Protein AF-A0A4Y2ATN3-F1 (afdb_monomer_lite)

Sequence (107 aa):
MNDKTNAKPDESGIVMQATNSVIIIPFDPNNSMNVNSWLKYFNDKCQEHNLDDTWKLNNITAYLKNNALTEYVNSYDTIKTWEEFISFLTERYISPNLVNLSDFTSK

Foldseek 3Di:
DDDDDDDDPDPPDPDPPPPPDQPQAADDVVVVDDLVVSVVRVVVSCVVVVHDFVNCLSCNLVRYDDPLNVVCVVCVVPDDTPVSNSVVCCCVRVCVDPPPCVVVPDD

Radius of gyration: 18.77 Å; chains: 1; bounding box: 50×39×58 Å

Organism: Araneus ventricosus (NCBI:txid182803)

Structure (mmCIF, N/CA/C/O backbone):
data_AF-A0A4Y2ATN3-F1
#
_entry.id   AF-A0A4Y2ATN3-F1
#
loop_
_atom_site.group_PDB
_atom_site.id
_atom_site.type_symbol
_atom_site.label_atom_id
_atom_site.label_alt_id
_atom_site.label_comp_id
_atom_site.label_asym_id
_atom_site.label_entity_id
_atom_site.label_seq_id
_atom_site.pdbx_PDB_ins_code
_atom_site.Cartn_x
_atom_site.Cartn_y
_atom_site.Cartn_z
_atom_site.occupancy
_atom_site.B_iso_or_equiv
_atom_site.auth_seq_id
_atom_site.auth_comp_id
_atom_site.auth_asym_id
_atom_site.auth_atom_id
_atom_site.pdbx_PDB_model_num
ATOM 1 N N . MET A 1 1 ? -39.100 -30.744 -21.481 1.00 45.44 1 MET A N 1
ATOM 2 C CA . MET A 1 1 ? -38.169 -31.113 -20.395 1.00 45.44 1 MET A CA 1
ATOM 3 C C . MET A 1 1 ? -36.838 -30.519 -20.800 1.00 45.44 1 MET A C 1
ATOM 5 O O . MET A 1 1 ? -36.197 -31.034 -21.706 1.00 45.44 1 MET A O 1
ATOM 9 N N . ASN A 1 2 ? -36.535 -29.338 -20.267 1.00 46.72 2 ASN A N 1
ATOM 10 C CA . ASN A 1 2 ? -35.430 -28.501 -20.723 1.00 46.72 2 ASN A CA 1
ATOM 11 C C . ASN A 1 2 ? -34.643 -28.121 -19.472 1.00 46.72 2 ASN A C 1
ATOM 13 O O . ASN A 1 2 ? -34.657 -26.978 -19.029 1.00 46.72 2 ASN A O 1
ATOM 17 N N . ASP A 1 3 ? -34.050 -29.138 -18.860 1.00 50.38 3 ASP A N 1
ATOM 18 C CA . ASP A 1 3 ? -33.052 -28.963 -17.819 1.00 50.38 3 ASP A CA 1
ATOM 19 C C . ASP A 1 3 ? -31.768 -28.499 -18.507 1.00 50.38 3 ASP A C 1
ATOM 21 O O . ASP A 1 3 ? -31.241 -29.214 -19.364 1.00 50.38 3 ASP A O 1
ATOM 25 N N . LYS A 1 4 ? -31.303 -27.287 -18.198 1.00 52.25 4 LYS A N 1
ATOM 26 C CA . LYS A 1 4 ? -29.929 -26.854 -18.479 1.00 52.25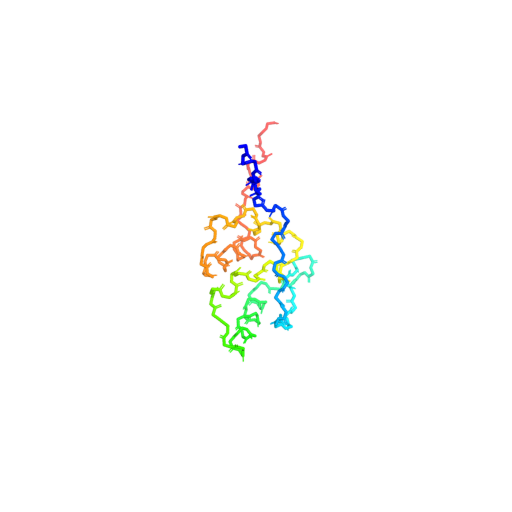 4 LYS A CA 1
ATOM 27 C C . LYS A 1 4 ? -29.535 -25.695 -17.564 1.00 52.25 4 LYS A C 1
ATOM 29 O O . LYS A 1 4 ? -29.595 -24.525 -17.916 1.00 52.25 4 LYS A O 1
ATOM 34 N N . THR A 1 5 ? -29.141 -26.122 -16.368 1.00 51.34 5 THR A N 1
ATOM 35 C CA . THR A 1 5 ? -27.902 -25.735 -15.686 1.00 51.34 5 THR A CA 1
ATOM 36 C C . THR A 1 5 ? -27.749 -24.264 -15.297 1.00 51.34 5 THR A C 1
ATOM 38 O O . THR A 1 5 ? -27.092 -23.478 -15.974 1.00 51.34 5 THR A O 1
ATOM 41 N N . ASN A 1 6 ? -28.238 -23.951 -14.095 1.00 52.56 6 ASN A N 1
ATOM 42 C CA . ASN A 1 6 ? -27.694 -22.885 -13.257 1.00 52.56 6 ASN A CA 1
ATOM 43 C C . ASN A 1 6 ? -26.238 -23.230 -12.905 1.00 52.56 6 ASN A C 1
ATOM 45 O O . ASN A 1 6 ? -25.979 -23.925 -11.921 1.00 52.56 6 ASN A O 1
ATOM 49 N N . ALA A 1 7 ? -25.282 -22.776 -13.711 1.00 56.81 7 ALA A N 1
ATOM 50 C CA . ALA A 1 7 ? -23.899 -22.725 -13.267 1.00 56.81 7 ALA A CA 1
ATOM 51 C C . ALA A 1 7 ? -23.791 -21.607 -12.217 1.00 56.81 7 ALA A C 1
ATOM 53 O O . ALA A 1 7 ? -24.021 -20.437 -12.524 1.00 56.81 7 ALA A O 1
ATOM 54 N N . LYS A 1 8 ? -23.498 -21.976 -10.964 1.00 57.41 8 LYS A N 1
ATOM 55 C CA . LYS A 1 8 ? -23.058 -21.018 -9.941 1.00 57.41 8 LYS A CA 1
ATOM 56 C C . LYS A 1 8 ? -21.777 -20.326 -10.435 1.00 57.41 8 LYS A C 1
ATOM 58 O O . LYS A 1 8 ? -20.987 -20.988 -11.111 1.00 57.41 8 LYS A O 1
ATOM 63 N N . PRO A 1 9 ? -21.544 -19.046 -10.098 1.00 52.47 9 PRO A N 1
ATOM 64 C CA . PRO A 1 9 ? -20.235 -18.445 -10.304 1.00 52.47 9 PRO A CA 1
ATOM 65 C C . PRO A 1 9 ? -19.215 -19.264 -9.514 1.00 52.47 9 PRO A C 1
ATOM 67 O O . PRO A 1 9 ? -19.454 -19.598 -8.354 1.00 52.47 9 PRO A O 1
ATOM 70 N N . ASP A 1 10 ? -18.130 -19.636 -10.175 1.00 49.19 10 ASP A N 1
ATOM 71 C CA . ASP A 1 10 ? -17.029 -20.368 -9.570 1.00 49.19 10 ASP A CA 1
ATOM 72 C C . ASP A 1 10 ? -16.384 -19.486 -8.486 1.00 49.19 10 ASP A C 1
ATOM 74 O O . ASP A 1 10 ? -15.822 -18.435 -8.791 1.00 49.19 10 ASP A O 1
ATOM 78 N N . GLU A 1 11 ? -16.476 -19.901 -7.219 1.00 49.94 11 GLU A N 1
ATOM 79 C CA . GLU A 1 11 ? -15.735 -19.344 -6.070 1.00 49.94 11 GLU A CA 1
ATOM 80 C C . GLU A 1 11 ? -14.254 -19.786 -6.107 1.00 49.94 11 GLU A C 1
ATOM 82 O O . GLU A 1 11 ? -13.621 -20.062 -5.087 1.00 49.94 11 GLU A O 1
ATOM 87 N N . SER A 1 12 ? -13.678 -19.862 -7.306 1.00 45.47 12 SER A N 1
ATOM 88 C CA . SER A 1 12 ? -12.255 -20.077 -7.522 1.00 45.47 12 SER A CA 1
ATOM 89 C C . SER A 1 12 ? -11.538 -18.745 -7.332 1.00 45.47 12 SER A C 1
ATOM 91 O O . SER A 1 12 ? -11.462 -17.914 -8.235 1.00 45.47 12 SER A O 1
ATOM 93 N N . GLY A 1 13 ? -11.111 -18.552 -6.081 1.00 41.31 13 GLY A N 1
ATOM 94 C CA . GLY A 1 13 ? -10.181 -17.562 -5.547 1.00 41.31 13 GLY A CA 1
ATOM 95 C C . GLY A 1 13 ? -9.696 -16.477 -6.500 1.00 41.31 13 GLY A C 1
ATOM 96 O O . GLY A 1 13 ? -8.974 -16.740 -7.458 1.00 41.31 13 GLY A O 1
ATOM 97 N N . ILE A 1 14 ? -10.016 -15.239 -6.128 1.00 48.50 14 ILE A N 1
ATOM 98 C CA . ILE A 1 14 ? -9.413 -13.993 -6.599 1.00 48.50 14 ILE A CA 1
ATOM 99 C C . ILE A 1 14 ? -7.884 -14.128 -6.559 1.00 48.50 14 ILE A C 1
ATOM 101 O O . ILE A 1 14 ? -7.226 -13.783 -5.584 1.00 48.50 14 ILE A O 1
ATOM 105 N N . VAL A 1 15 ? -7.301 -14.654 -7.625 1.00 46.12 15 VAL A N 1
ATOM 106 C CA . VAL A 1 15 ? -5.884 -14.532 -7.925 1.00 46.12 15 VAL A CA 1
ATOM 107 C C . VAL A 1 15 ? -5.820 -14.223 -9.407 1.00 46.12 15 VAL A C 1
ATOM 109 O O . VAL A 1 15 ? -5.473 -15.058 -10.241 1.00 46.12 15 VAL A O 1
ATOM 112 N N . MET A 1 16 ? -6.180 -12.986 -9.750 1.00 50.41 16 MET A N 1
ATOM 113 C CA . MET A 1 16 ? -5.654 -12.390 -10.969 1.00 50.41 16 MET A CA 1
ATOM 114 C C . MET A 1 16 ? -4.134 -12.325 -10.795 1.00 50.41 16 MET A C 1
ATOM 116 O O . MET A 1 16 ? -3.597 -11.387 -10.215 1.00 50.41 16 MET A O 1
ATOM 120 N N . GLN A 1 17 ? -3.426 -13.357 -11.260 1.00 47.12 17 GLN A N 1
ATOM 121 C CA . GLN A 1 17 ? -1.999 -13.244 -11.518 1.00 47.12 17 GLN A CA 1
ATOM 122 C C . GLN A 1 17 ? -1.856 -12.255 -12.671 1.00 47.12 17 GLN A C 1
ATOM 124 O O . GLN A 1 17 ? -2.086 -12.602 -13.829 1.00 47.12 17 GLN A O 1
ATOM 129 N N . ALA A 1 18 ? -1.532 -11.002 -12.357 1.00 49.75 18 ALA A N 1
ATOM 130 C CA . ALA A 1 18 ? -1.191 -10.023 -13.369 1.00 49.75 18 ALA A CA 1
ATOM 131 C C . ALA A 1 18 ? 0.066 -10.514 -14.100 1.00 49.75 18 ALA A C 1
ATOM 133 O O . ALA A 1 18 ? 1.190 -10.418 -13.605 1.00 49.75 18 ALA A O 1
ATOM 134 N N . THR A 1 19 ? -0.118 -11.029 -15.312 1.00 46.31 19 THR A N 1
ATOM 135 C CA . THR A 1 19 ? 0.950 -11.485 -16.212 1.00 46.31 19 THR A CA 1
ATOM 136 C C . THR A 1 19 ? 1.880 -10.355 -16.688 1.00 46.31 19 THR A C 1
ATOM 138 O O . THR A 1 19 ? 2.804 -10.618 -17.447 1.00 46.31 19 THR A O 1
ATOM 141 N N . ASN A 1 20 ? 1.697 -9.124 -16.185 1.00 52.84 20 ASN A N 1
ATOM 142 C CA . ASN A 1 20 ? 2.549 -7.948 -16.400 1.00 52.84 20 ASN A CA 1
ATOM 143 C C . ASN A 1 20 ? 3.022 -7.335 -15.063 1.00 52.84 20 ASN A C 1
ATOM 145 O O . ASN A 1 20 ? 3.041 -6.114 -14.912 1.00 52.84 20 ASN A O 1
ATOM 149 N N . SER A 1 21 ? 3.325 -8.159 -14.056 1.00 64.56 21 SER A N 1
ATOM 150 C CA . SER A 1 21 ? 3.704 -7.658 -12.730 1.00 64.56 21 SER A CA 1
ATOM 151 C C . SER A 1 21 ? 5.001 -6.852 -12.826 1.00 64.56 21 SER A C 1
ATOM 153 O O . SER A 1 21 ? 6.069 -7.414 -13.077 1.00 64.56 21 SER A O 1
ATOM 155 N N . VAL A 1 22 ? 4.925 -5.535 -12.612 1.00 81.31 22 VAL A N 1
ATOM 156 C CA . VAL A 1 22 ? 6.118 -4.716 -12.377 1.00 81.31 22 VAL A CA 1
ATOM 157 C C . VAL A 1 22 ? 6.888 -5.365 -11.232 1.00 81.31 22 VAL A C 1
ATOM 159 O O . VAL A 1 22 ? 6.301 -5.719 -10.203 1.00 81.31 22 VAL A O 1
ATOM 162 N N . ILE A 1 23 ? 8.189 -5.578 -11.430 1.00 88.75 23 ILE A N 1
ATOM 163 C CA . ILE A 1 23 ? 9.041 -6.214 -10.427 1.00 88.75 23 ILE A CA 1
ATOM 164 C C . ILE A 1 23 ? 9.283 -5.189 -9.321 1.00 88.75 23 ILE A C 1
ATOM 166 O O . ILE A 1 23 ? 10.180 -4.351 -9.405 1.00 88.75 23 ILE A O 1
ATOM 170 N N . ILE A 1 24 ? 8.445 -5.254 -8.291 1.00 92.38 24 ILE A N 1
ATOM 171 C CA . ILE A 1 24 ? 8.521 -4.416 -7.099 1.00 92.38 24 ILE A CA 1
ATOM 172 C C . ILE A 1 24 ? 8.770 -5.334 -5.909 1.00 92.38 24 ILE A C 1
ATOM 174 O O . ILE A 1 24 ? 8.095 -6.351 -5.742 1.00 92.38 24 ILE A O 1
ATOM 178 N N . ILE A 1 25 ? 9.748 -4.978 -5.077 1.00 94.50 25 ILE A N 1
ATOM 179 C CA . ILE A 1 25 ? 9.999 -5.676 -3.814 1.00 94.50 25 ILE A CA 1
ATOM 180 C C . ILE A 1 25 ? 8.767 -5.491 -2.907 1.00 94.50 25 ILE A C 1
ATOM 182 O O . ILE A 1 25 ? 8.426 -4.344 -2.605 1.00 94.50 25 ILE A O 1
ATOM 186 N N . PRO A 1 26 ? 8.103 -6.573 -2.456 1.00 95.81 26 PRO A N 1
ATOM 187 C CA . PRO A 1 26 ? 6.936 -6.462 -1.585 1.00 95.81 26 PRO A CA 1
ATOM 188 C C . PRO A 1 26 ? 7.270 -5.821 -0.237 1.00 95.81 26 PRO A C 1
ATOM 190 O O . PRO A 1 26 ? 8.352 -6.056 0.310 1.00 95.81 26 PRO A O 1
ATOM 193 N N . PHE A 1 27 ? 6.317 -5.077 0.323 1.00 96.75 27 PHE A N 1
ATOM 194 C CA . PHE A 1 27 ? 6.402 -4.570 1.684 1.00 96.75 27 PHE A CA 1
ATOM 195 C C . PHE A 1 27 ? 6.369 -5.729 2.672 1.00 96.75 27 PHE A C 1
ATOM 197 O O . PHE A 1 27 ? 5.427 -6.526 2.677 1.00 96.75 27 PHE A O 1
ATOM 204 N N . ASP A 1 28 ? 7.385 -5.801 3.526 1.00 94.25 28 ASP A N 1
ATOM 205 C CA . ASP A 1 28 ? 7.449 -6.782 4.598 1.00 94.25 28 ASP A CA 1
ATOM 206 C C . ASP A 1 28 ? 7.777 -6.095 5.929 1.00 94.25 28 ASP A C 1
ATOM 208 O O . ASP A 1 28 ? 8.940 -5.730 6.157 1.00 94.25 28 ASP A O 1
ATOM 212 N N . PRO A 1 29 ? 6.786 -5.925 6.823 1.00 90.31 29 PRO A N 1
ATOM 213 C CA . PRO A 1 29 ? 7.020 -5.282 8.110 1.00 90.31 29 PRO A CA 1
ATOM 214 C C . PRO A 1 29 ? 7.959 -6.098 9.013 1.00 90.31 29 PRO A C 1
ATOM 216 O O . PRO A 1 29 ? 8.633 -5.520 9.862 1.00 90.31 29 PRO A O 1
ATOM 219 N N . ASN A 1 30 ? 8.084 -7.415 8.801 1.00 90.31 30 ASN A N 1
ATOM 220 C CA . ASN A 1 30 ? 8.955 -8.270 9.613 1.00 90.31 30 ASN A CA 1
ATOM 221 C C . ASN A 1 30 ? 10.448 -8.061 9.311 1.00 90.31 30 ASN A C 1
ATOM 223 O O . ASN A 1 30 ? 11.293 -8.444 10.116 1.00 90.31 30 ASN A O 1
ATOM 227 N N . ASN A 1 31 ? 10.782 -7.434 8.178 1.00 89.75 31 ASN A N 1
ATOM 228 C CA . ASN A 1 31 ? 12.163 -7.143 7.777 1.00 89.75 31 ASN A CA 1
ATOM 229 C C . ASN A 1 31 ? 12.585 -5.699 8.100 1.00 89.75 31 ASN A C 1
ATOM 231 O O . ASN A 1 31 ? 13.522 -5.185 7.489 1.00 89.75 31 ASN A O 1
ATOM 235 N N . SER A 1 32 ? 11.884 -5.020 9.017 1.00 84.31 32 SER A N 1
ATOM 236 C CA . SER A 1 32 ? 12.148 -3.620 9.394 1.00 84.31 32 SER A CA 1
ATOM 237 C C . SER A 1 32 ? 12.142 -2.653 8.202 1.00 84.31 32 SER A C 1
ATOM 239 O O . SER A 1 32 ? 12.843 -1.637 8.197 1.00 84.31 32 SER A O 1
ATOM 241 N N . MET A 1 33 ? 11.371 -2.972 7.160 1.00 92.62 33 MET A N 1
ATOM 242 C CA . MET A 1 33 ? 11.264 -2.134 5.975 1.00 92.62 33 MET A CA 1
ATOM 243 C C . MET A 1 33 ? 10.574 -0.814 6.335 1.00 92.62 33 MET A C 1
ATOM 245 O O . MET A 1 33 ? 9.489 -0.803 6.912 1.00 92.62 33 MET A O 1
ATOM 249 N N . ASN A 1 34 ? 11.193 0.317 5.989 1.00 94.06 34 ASN A N 1
ATOM 250 C CA . ASN A 1 34 ? 10.601 1.623 6.259 1.00 94.06 34 ASN A CA 1
ATOM 251 C C . ASN A 1 34 ? 9.416 1.885 5.316 1.00 94.06 34 ASN A C 1
ATOM 253 O O . ASN A 1 34 ? 9.579 1.890 4.096 1.00 94.06 34 ASN A O 1
ATOM 257 N N . VAL A 1 35 ? 8.245 2.147 5.897 1.00 95.00 35 VAL A N 1
ATOM 258 C CA . VAL A 1 35 ? 6.977 2.362 5.181 1.00 95.00 35 VAL A CA 1
ATOM 259 C C . VAL A 1 35 ? 7.065 3.520 4.188 1.00 95.00 35 VAL A C 1
ATOM 261 O O . VAL A 1 35 ? 6.706 3.349 3.028 1.00 95.00 35 VAL A O 1
ATOM 264 N N . ASN A 1 36 ? 7.591 4.676 4.604 1.00 95.62 36 ASN A N 1
ATOM 265 C CA . ASN A 1 36 ? 7.685 5.855 3.737 1.00 95.62 36 ASN A CA 1
ATOM 266 C C . ASN A 1 36 ? 8.627 5.608 2.556 1.00 95.62 36 ASN A C 1
ATOM 268 O O . ASN A 1 36 ? 8.299 5.941 1.417 1.00 95.62 36 ASN A O 1
ATOM 272 N N . SER A 1 37 ? 9.781 4.986 2.813 1.00 96.44 37 SER A N 1
ATOM 273 C CA . SER A 1 37 ? 10.724 4.618 1.755 1.00 96.44 37 SER A CA 1
ATOM 274 C C . SER A 1 37 ? 10.111 3.623 0.774 1.00 96.44 37 SER A C 1
ATOM 276 O O . SER A 1 37 ? 10.285 3.775 -0.435 1.00 96.44 37 SER A O 1
ATOM 278 N N . TRP A 1 38 ? 9.376 2.628 1.276 1.00 97.62 38 TRP A N 1
ATOM 279 C CA . TRP A 1 38 ? 8.720 1.642 0.427 1.00 97.62 38 TRP A CA 1
ATOM 280 C C . TRP A 1 38 ? 7.581 2.252 -0.397 1.00 97.62 38 TRP A C 1
ATOM 282 O O . TRP A 1 38 ? 7.541 2.036 -1.603 1.00 97.62 38 TRP A O 1
ATOM 292 N N . LEU A 1 39 ? 6.715 3.077 0.202 1.00 97.88 39 LEU A N 1
ATOM 293 C CA . LEU A 1 39 ? 5.643 3.781 -0.511 1.00 97.88 39 LEU A CA 1
ATOM 294 C C . LEU A 1 39 ? 6.196 4.696 -1.602 1.00 97.88 39 LEU A C 1
ATOM 296 O O . LEU A 1 39 ? 5.667 4.720 -2.713 1.00 97.88 39 LEU A O 1
ATOM 300 N N . LYS A 1 40 ? 7.279 5.428 -1.314 1.00 98.00 40 LYS A N 1
ATOM 301 C CA . LYS A 1 40 ? 7.963 6.238 -2.324 1.00 98.00 40 LYS A CA 1
ATOM 302 C C . LYS A 1 40 ? 8.471 5.359 -3.469 1.00 98.00 40 LYS A C 1
ATOM 304 O O . LYS A 1 40 ? 8.151 5.624 -4.620 1.00 98.00 40 LYS A O 1
ATOM 309 N N . TYR A 1 41 ? 9.204 4.291 -3.155 1.00 97.75 41 TYR A N 1
ATOM 310 C CA . TYR A 1 41 ? 9.736 3.358 -4.151 1.00 97.75 41 TYR A CA 1
ATOM 311 C C . TYR A 1 41 ? 8.637 2.709 -5.008 1.00 97.75 41 TYR A C 1
ATOM 313 O O . TYR A 1 41 ? 8.763 2.647 -6.230 1.00 97.75 41 TYR A O 1
ATOM 321 N N . PHE A 1 42 ? 7.549 2.263 -4.384 1.00 97.50 42 PHE A N 1
ATOM 322 C CA . PHE A 1 42 ? 6.400 1.678 -5.065 1.00 97.50 42 PHE A CA 1
ATOM 323 C C . PHE A 1 42 ? 5.759 2.679 -6.034 1.00 97.50 42 PHE A C 1
ATOM 325 O O . PHE A 1 42 ? 5.510 2.341 -7.191 1.00 97.50 42 PHE A O 1
ATOM 332 N N . ASN A 1 43 ? 5.533 3.920 -5.590 1.00 97.50 43 ASN A N 1
ATOM 333 C CA . ASN A 1 43 ? 4.970 4.974 -6.434 1.00 97.50 43 ASN A CA 1
ATOM 334 C C . ASN A 1 43 ? 5.902 5.347 -7.593 1.00 97.50 43 ASN A C 1
ATOM 336 O O . ASN A 1 43 ? 5.423 5.448 -8.720 1.00 97.50 43 ASN A O 1
ATOM 340 N N . ASP A 1 44 ? 7.209 5.477 -7.342 1.00 97.62 44 ASP A N 1
ATOM 341 C CA . ASP A 1 44 ? 8.212 5.748 -8.379 1.00 97.62 44 ASP A CA 1
ATOM 342 C C . ASP A 1 44 ? 8.174 4.643 -9.456 1.00 97.62 44 ASP A C 1
ATOM 344 O O . ASP A 1 44 ? 8.095 4.932 -10.649 1.00 97.62 44 ASP A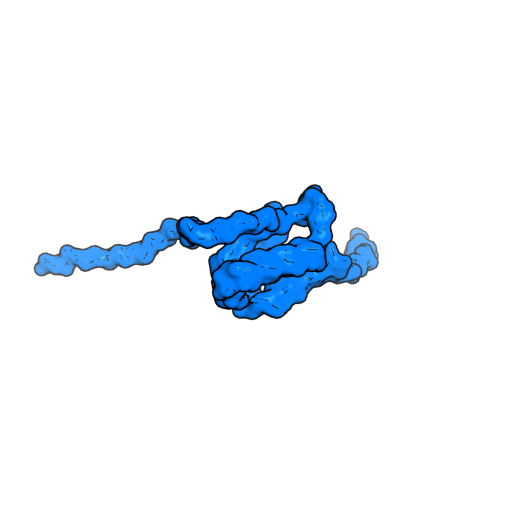 O 1
ATOM 348 N N . LYS A 1 45 ? 8.120 3.365 -9.045 1.00 95.69 45 LYS A N 1
ATOM 349 C CA . LYS A 1 45 ? 8.002 2.223 -9.967 1.00 95.69 45 LYS A CA 1
ATOM 350 C C . LYS A 1 45 ? 6.683 2.205 -10.729 1.00 95.69 45 LYS A C 1
ATOM 352 O O . LYS A 1 45 ? 6.676 1.925 -11.921 1.00 95.69 45 LYS A O 1
ATOM 357 N N . CYS A 1 46 ? 5.568 2.527 -10.086 1.00 95.25 46 CYS A N 1
ATOM 358 C CA . CYS A 1 46 ? 4.292 2.639 -10.789 1.00 95.25 46 CYS A CA 1
ATOM 359 C C . CYS A 1 46 ? 4.328 3.764 -11.831 1.00 95.25 46 CYS A C 1
ATOM 361 O O . CYS A 1 46 ? 3.886 3.566 -12.961 1.00 95.25 46 CYS A O 1
ATOM 363 N N . GLN A 1 47 ? 4.918 4.911 -11.490 1.00 95.44 47 GLN A N 1
ATOM 364 C CA . GLN A 1 47 ? 5.054 6.048 -12.396 1.00 95.44 47 GLN A CA 1
ATOM 365 C C . GLN A 1 47 ? 5.953 5.732 -13.601 1.00 95.44 47 GLN A C 1
ATOM 367 O O . GLN A 1 47 ? 5.593 6.086 -14.719 1.00 95.44 47 GLN A O 1
ATOM 372 N N . GLU A 1 48 ? 7.072 5.022 -13.409 1.00 95.38 48 GLU A N 1
ATOM 373 C CA . GLU A 1 48 ? 7.941 4.550 -14.507 1.00 95.38 48 GLU A CA 1
ATOM 374 C C . GLU A 1 48 ? 7.175 3.724 -15.557 1.00 95.38 48 GLU A C 1
ATOM 376 O O . GLU A 1 48 ? 7.532 3.718 -16.735 1.00 95.38 48 GLU A O 1
ATOM 381 N N . HIS A 1 49 ? 6.108 3.045 -15.133 1.00 92.56 49 HIS A N 1
ATOM 382 C CA . HIS A 1 49 ? 5.268 2.192 -15.967 1.00 92.56 49 HIS A CA 1
ATOM 383 C C . HIS A 1 49 ? 3.908 2.822 -16.325 1.00 92.56 49 HIS A C 1
ATOM 385 O O . HIS A 1 49 ? 3.066 2.139 -16.908 1.00 92.56 49 HIS A O 1
ATOM 391 N N . ASN A 1 50 ? 3.689 4.108 -16.017 1.00 94.44 50 ASN A N 1
ATOM 392 C CA . ASN A 1 50 ? 2.415 4.820 -16.206 1.00 94.44 50 ASN A CA 1
ATOM 393 C C . ASN A 1 50 ? 1.209 4.117 -15.549 1.00 94.44 50 ASN A C 1
ATOM 395 O O . AS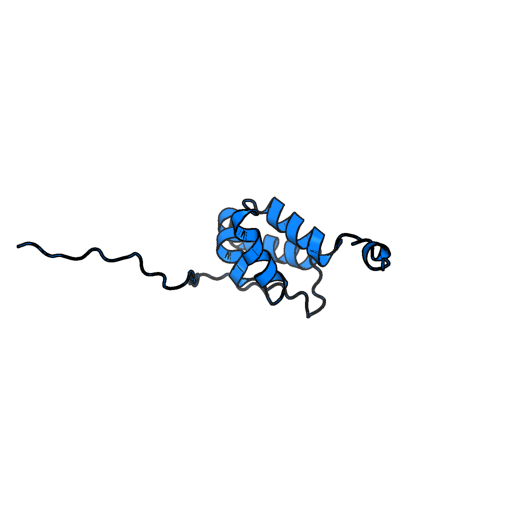N A 1 50 ? 0.118 4.072 -16.117 1.00 94.44 50 ASN A O 1
ATOM 399 N N . LEU A 1 51 ? 1.411 3.546 -14.360 1.00 94.56 51 LEU A N 1
ATOM 400 C CA . LEU A 1 51 ? 0.385 2.836 -13.600 1.00 94.56 51 LEU A CA 1
ATOM 401 C C . LEU A 1 51 ? -0.312 3.789 -12.630 1.00 94.56 51 LEU A C 1
ATOM 403 O O . LEU A 1 51 ? 0.324 4.415 -11.776 1.00 94.56 51 LEU A O 1
ATOM 407 N N . ASP A 1 52 ? -1.628 3.889 -12.781 1.00 95.56 52 ASP A N 1
ATOM 408 C CA . ASP A 1 52 ? -2.486 4.767 -11.994 1.00 95.56 52 ASP A CA 1
ATOM 409 C C . ASP A 1 52 ? -2.883 4.150 -10.645 1.00 95.56 52 ASP A C 1
ATOM 411 O O . ASP A 1 52 ? -2.599 2.990 -10.340 1.00 95.56 52 ASP A O 1
ATOM 415 N N . ASP A 1 53 ? -3.558 4.938 -9.813 1.00 97.25 53 ASP A N 1
ATOM 416 C CA . ASP A 1 53 ? -3.981 4.512 -8.476 1.00 97.25 53 ASP A CA 1
ATOM 417 C C . ASP A 1 53 ? -4.977 3.342 -8.505 1.00 97.25 53 ASP A C 1
ATOM 419 O O . ASP A 1 53 ? -4.954 2.492 -7.611 1.00 97.25 53 ASP A O 1
ATOM 423 N N . THR A 1 54 ? -5.794 3.242 -9.559 1.00 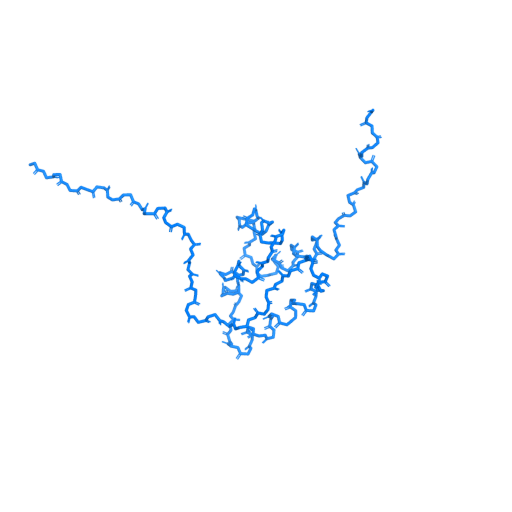95.31 54 THR A N 1
ATOM 424 C CA . THR A 1 54 ? -6.693 2.101 -9.782 1.00 95.31 54 THR A CA 1
ATOM 425 C C . THR A 1 54 ? -5.890 0.814 -9.940 1.00 95.31 54 THR A C 1
ATOM 427 O O . THR A 1 54 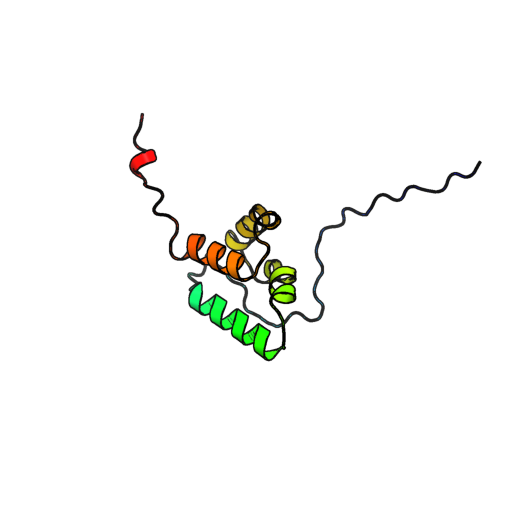? -6.182 -0.194 -9.293 1.00 95.31 54 THR A O 1
ATOM 430 N N . TRP A 1 55 ? -4.843 0.840 -10.768 1.00 94.94 55 TRP A N 1
ATOM 431 C CA . TRP A 1 55 ? -3.944 -0.292 -10.936 1.00 94.94 55 TRP A CA 1
ATOM 432 C C . TRP A 1 55 ? -3.241 -0.638 -9.625 1.00 94.94 55 TRP A C 1
ATOM 434 O O . TRP A 1 55 ? -3.197 -1.815 -9.259 1.00 94.94 55 TRP A O 1
ATOM 444 N N . LYS A 1 56 ? -2.736 0.366 -8.895 1.00 95.50 56 LYS A N 1
ATOM 445 C CA . LYS A 1 56 ? -2.044 0.156 -7.613 1.00 95.50 56 LYS A CA 1
ATOM 446 C C . LYS A 1 56 ? -2.926 -0.607 -6.633 1.00 95.50 56 LYS A C 1
ATOM 448 O O . LYS A 1 56 ? -2.504 -1.647 -6.139 1.00 95.50 56 LYS A O 1
ATOM 453 N N . LEU A 1 57 ? -4.156 -0.142 -6.407 1.00 95.62 57 LEU A N 1
ATOM 454 C CA . LEU A 1 57 ? -5.105 -0.786 -5.493 1.00 95.62 57 LEU A CA 1
ATOM 455 C C . LEU A 1 57 ? -5.479 -2.202 -5.934 1.00 95.62 57 LEU A C 1
ATOM 457 O O . LEU A 1 57 ? -5.474 -3.117 -5.115 1.00 95.62 57 LEU A O 1
ATOM 461 N N . ASN A 1 58 ? -5.745 -2.410 -7.225 1.00 93.25 58 ASN A N 1
ATOM 462 C CA . ASN A 1 58 ? -6.134 -3.725 -7.742 1.00 93.25 58 ASN A CA 1
ATOM 463 C C . ASN A 1 58 ? -5.031 -4.786 -7.598 1.00 93.25 58 ASN A C 1
ATOM 465 O O . ASN A 1 58 ? -5.334 -5.977 -7.576 1.00 93.25 58 ASN A O 1
ATOM 469 N N . ASN A 1 59 ? -3.765 -4.371 -7.502 1.00 94.12 59 ASN A N 1
ATOM 470 C CA . ASN A 1 59 ? -2.614 -5.276 -7.462 1.00 94.12 59 ASN A CA 1
ATOM 471 C C . ASN A 1 59 ? -1.877 -5.277 -6.115 1.00 94.12 59 ASN A C 1
ATOM 473 O O . ASN A 1 59 ? -0.944 -6.058 -5.936 1.00 94.12 59 ASN A O 1
ATOM 477 N N . ILE A 1 60 ? -2.263 -4.430 -5.155 1.00 95.38 60 ILE A N 1
ATOM 478 C CA . ILE A 1 60 ? -1.476 -4.195 -3.936 1.00 95.38 60 ILE A CA 1
ATOM 479 C C . ILE A 1 60 ? -1.273 -5.456 -3.090 1.00 95.38 60 ILE A C 1
ATOM 481 O O . ILE A 1 60 ? -0.229 -5.612 -2.462 1.00 95.38 60 ILE A O 1
ATOM 485 N N . THR A 1 61 ? -2.212 -6.405 -3.130 1.00 95.12 61 THR A N 1
ATOM 486 C CA . THR A 1 61 ? -2.112 -7.687 -2.415 1.00 95.12 61 THR A CA 1
ATOM 487 C C . THR A 1 61 ? -0.910 -8.524 -2.859 1.00 95.12 61 THR A C 1
ATOM 489 O O . THR A 1 61 ? -0.349 -9.250 -2.044 1.00 95.12 61 THR A O 1
ATOM 492 N N . ALA A 1 62 ? -0.450 -8.381 -4.107 1.00 94.31 62 ALA A N 1
ATOM 493 C CA . ALA A 1 62 ? 0.764 -9.037 -4.599 1.00 94.31 62 ALA A CA 1
ATOM 494 C C . ALA A 1 62 ? 2.055 -8.424 -4.021 1.00 94.31 62 ALA A C 1
ATOM 496 O O . ALA A 1 62 ? 3.120 -9.042 -4.065 1.00 94.31 62 ALA A O 1
ATOM 497 N N . TYR A 1 63 ? 1.962 -7.213 -3.469 1.00 95.62 63 TYR A N 1
ATOM 498 C CA . TYR A 1 63 ? 3.088 -6.417 -2.991 1.00 95.62 63 TYR A CA 1
ATOM 499 C C . TYR A 1 63 ? 3.074 -6.199 -1.474 1.00 95.62 63 TYR A C 1
ATOM 501 O O . TYR A 1 63 ? 3.866 -5.407 -0.969 1.00 95.62 63 TYR A O 1
ATOM 509 N N . LEU A 1 64 ? 2.233 -6.928 -0.739 1.00 96.00 64 LEU A N 1
ATOM 510 C CA . LEU A 1 64 ? 2.203 -6.948 0.722 1.00 96.00 64 LEU A CA 1
ATOM 511 C C . LEU A 1 64 ? 2.559 -8.342 1.243 1.00 96.00 64 LEU A C 1
ATOM 513 O O . LEU A 1 64 ? 2.198 -9.356 0.647 1.00 96.00 64 LEU A O 1
ATOM 517 N N . LYS A 1 65 ? 3.243 -8.404 2.387 1.00 94.88 65 LYS A N 1
ATOM 518 C CA . LY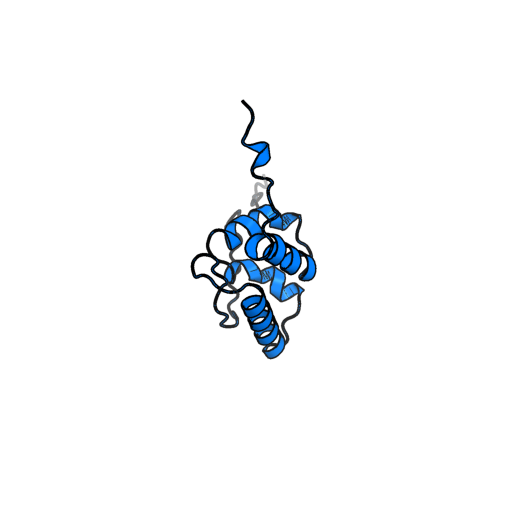S A 1 65 ? 3.566 -9.655 3.082 1.00 94.88 65 LYS A CA 1
ATOM 519 C C . LYS A 1 65 ? 3.082 -9.654 4.523 1.00 94.88 65 LYS A C 1
ATOM 521 O O . LYS A 1 65 ? 2.936 -8.606 5.152 1.00 94.88 65 LYS A O 1
ATOM 526 N N . ASN A 1 66 ? 2.925 -10.865 5.058 1.00 93.44 66 ASN A N 1
ATOM 527 C CA . ASN A 1 66 ? 2.685 -11.120 6.477 1.00 93.44 66 ASN A CA 1
ATOM 528 C C . ASN A 1 66 ? 1.494 -10.307 7.007 1.00 93.44 66 ASN A C 1
ATOM 530 O O . ASN A 1 66 ? 0.452 -10.239 6.352 1.00 93.44 66 ASN A O 1
ATOM 534 N N . ASN A 1 67 ? 1.652 -9.683 8.176 1.00 92.19 67 ASN A N 1
ATOM 535 C CA . ASN A 1 67 ? 0.585 -8.931 8.823 1.00 92.19 67 ASN A CA 1
ATOM 536 C C . ASN A 1 67 ? 0.045 -7.818 7.929 1.00 92.19 67 ASN A C 1
ATOM 538 O O . ASN A 1 67 ? -1.164 -7.654 7.899 1.00 92.19 67 ASN A O 1
ATOM 542 N N . ALA A 1 68 ? 0.875 -7.145 7.124 1.00 94.56 68 ALA A N 1
ATOM 543 C CA . ALA A 1 68 ? 0.399 -6.079 6.242 1.00 94.56 68 ALA A CA 1
ATOM 544 C C . ALA A 1 68 ? -0.612 -6.589 5.203 1.00 94.56 68 ALA A C 1
ATOM 546 O O . ALA A 1 68 ? -1.605 -5.916 4.934 1.00 94.56 68 ALA A O 1
ATOM 547 N N . LEU A 1 69 ? -0.402 -7.796 4.664 1.00 95.81 69 LEU A N 1
ATOM 548 C CA . LEU A 1 69 ? -1.347 -8.423 3.739 1.00 95.81 69 LEU A CA 1
ATOM 549 C C . LEU A 1 69 ? -2.648 -8.812 4.450 1.00 95.81 69 LEU A C 1
ATOM 551 O O . LEU A 1 69 ? -3.724 -8.429 3.997 1.00 95.81 69 LEU A O 1
ATOM 555 N N . THR A 1 70 ? -2.554 -9.547 5.563 1.00 94.50 70 THR A N 1
ATOM 556 C CA . THR A 1 70 ? -3.727 -9.991 6.341 1.00 94.50 70 THR A CA 1
ATOM 557 C C . THR A 1 70 ? -4.593 -8.808 6.756 1.00 94.50 70 THR A C 1
ATOM 559 O O . THR A 1 70 ? -5.814 -8.812 6.624 1.00 94.50 70 THR A O 1
ATOM 562 N N . GLU A 1 71 ? -3.940 -7.768 7.245 1.00 94.12 71 GLU A N 1
ATOM 563 C CA . GLU A 1 71 ? -4.570 -6.554 7.709 1.00 94.12 71 GLU A CA 1
ATOM 564 C C . GLU A 1 71 ? -5.242 -5.759 6.592 1.00 94.12 71 GLU A C 1
ATOM 566 O O . GLU A 1 71 ? -6.342 -5.252 6.801 1.00 94.12 71 GLU A O 1
ATOM 571 N N . TYR A 1 72 ? -4.606 -5.661 5.423 1.00 95.06 72 TYR A N 1
ATOM 572 C CA . TYR A 1 72 ? -5.196 -4.995 4.267 1.00 95.06 72 TYR A CA 1
ATOM 573 C C . TYR A 1 72 ? -6.427 -5.753 3.763 1.00 95.06 72 TYR A C 1
ATOM 575 O O . TYR A 1 72 ? -7.462 -5.139 3.521 1.00 95.06 72 TYR A O 1
ATOM 583 N N . VAL A 1 73 ? -6.355 -7.087 3.679 1.00 94.50 73 VAL A N 1
ATOM 584 C CA . VAL A 1 73 ? -7.493 -7.934 3.279 1.00 94.50 73 VAL A CA 1
ATOM 585 C C . VAL A 1 73 ? -8.684 -7.740 4.222 1.00 94.50 73 VAL A C 1
ATOM 587 O O . VAL A 1 73 ? -9.809 -7.581 3.756 1.00 94.50 73 VAL A O 1
ATOM 590 N N . ASN A 1 74 ? -8.445 -7.649 5.533 1.00 94.44 74 ASN A N 1
ATOM 591 C CA . ASN A 1 74 ? -9.496 -7.379 6.523 1.00 94.44 74 ASN A CA 1
ATOM 592 C C . ASN A 1 74 ? -10.104 -5.967 6.418 1.00 94.44 74 ASN A C 1
ATOM 594 O O . ASN A 1 74 ? -11.167 -5.715 6.980 1.00 94.44 74 ASN A O 1
ATOM 598 N N . SER A 1 75 ? -9.438 -5.041 5.728 1.00 93.00 75 SER A N 1
ATOM 599 C CA . SER A 1 75 ? -9.879 -3.656 5.527 1.00 93.00 75 SER A CA 1
ATOM 600 C C . SER A 1 75 ? -10.239 -3.352 4.064 1.00 93.00 75 SER A C 1
ATOM 602 O O . SER A 1 75 ? -10.526 -2.201 3.730 1.00 93.00 75 SER A O 1
ATOM 604 N N . TYR A 1 76 ? -10.283 -4.365 3.191 1.00 87.69 76 TYR A N 1
ATOM 605 C CA . TYR A 1 76 ? -10.494 -4.208 1.746 1.00 87.69 76 TYR A CA 1
ATOM 606 C C . TYR A 1 76 ? -11.830 -3.526 1.403 1.00 87.69 76 TYR A C 1
ATOM 608 O O . TYR A 1 76 ? -11.925 -2.683 0.507 1.00 87.69 76 TYR A O 1
ATOM 616 N N . ASP A 1 77 ? -12.878 -3.818 2.174 1.00 91.25 77 ASP A N 1
ATOM 617 C CA . ASP A 1 77 ? -14.183 -3.183 1.991 1.00 91.25 77 ASP A CA 1
ATOM 618 C C . ASP A 1 77 ? -14.212 -1.714 2.424 1.00 91.25 77 ASP A C 1
ATOM 620 O O . ASP A 1 77 ? -15.092 -0.977 1.984 1.00 91.25 77 ASP A O 1
ATOM 624 N N . THR A 1 78 ? -13.240 -1.271 3.223 1.00 94.44 78 THR A N 1
ATOM 625 C CA . THR A 1 78 ? -13.149 0.107 3.728 1.00 94.44 78 THR A CA 1
ATOM 626 C C . THR A 1 78 ? -12.186 0.981 2.932 1.00 94.44 78 THR A C 1
ATOM 628 O O . THR A 1 78 ? -12.462 2.158 2.746 1.00 94.44 78 THR A O 1
ATOM 631 N N . ILE A 1 79 ? -11.087 0.419 2.426 1.00 94.62 79 ILE A N 1
ATOM 632 C CA . ILE A 1 79 ? -10.057 1.164 1.694 1.00 94.62 79 ILE A CA 1
ATOM 633 C C . ILE A 1 79 ? -10.442 1.207 0.214 1.00 94.62 79 ILE A C 1
ATOM 635 O O . ILE A 1 79 ? -10.424 0.177 -0.460 1.00 94.62 79 ILE A O 1
ATOM 639 N N . LYS A 1 80 ? -10.803 2.386 -0.301 1.00 95.44 80 LYS A N 1
ATOM 640 C CA . LYS A 1 80 ? -11.279 2.580 -1.684 1.00 95.44 80 LYS A CA 1
ATOM 641 C C . LYS A 1 80 ? -10.348 3.423 -2.541 1.00 95.44 80 LYS A C 1
ATOM 643 O O . LYS A 1 80 ? -10.441 3.367 -3.765 1.00 95.44 80 LYS A O 1
ATOM 648 N N . THR A 1 81 ? -9.451 4.177 -1.922 1.00 97.75 81 THR A N 1
ATOM 649 C CA . THR A 1 81 ? -8.511 5.073 -2.594 1.00 97.75 81 THR A CA 1
ATOM 650 C C . THR A 1 81 ? -7.069 4.756 -2.211 1.00 97.75 81 THR A C 1
ATOM 652 O O . THR A 1 81 ? -6.784 4.154 -1.173 1.00 97.75 81 THR A O 1
ATOM 655 N N . TRP A 1 82 ? -6.130 5.159 -3.070 1.00 97.75 82 TRP A N 1
ATOM 656 C CA . TRP A 1 82 ? -4.704 4.992 -2.794 1.00 97.75 82 TRP A CA 1
ATOM 657 C C . TRP A 1 82 ? -4.252 5.840 -1.597 1.00 97.75 82 TRP A C 1
ATOM 659 O O . TRP A 1 82 ? -3.401 5.412 -0.823 1.00 97.75 82 TRP A O 1
ATOM 669 N N . GLU A 1 83 ? -4.874 7.003 -1.394 1.00 97.69 83 GLU A N 1
ATOM 670 C CA . GLU A 1 83 ? -4.651 7.848 -0.220 1.00 97.69 83 GLU A CA 1
ATOM 671 C C . GLU A 1 83 ? -5.085 7.151 1.079 1.00 97.69 83 GLU A C 1
ATOM 673 O O . GLU A 1 83 ? -4.307 7.096 2.028 1.00 97.69 83 GLU A O 1
ATOM 678 N N . GLU A 1 84 ? -6.266 6.525 1.110 1.00 97.62 84 GLU A N 1
ATOM 679 C CA . GLU A 1 84 ? -6.712 5.727 2.265 1.00 97.62 84 GLU A CA 1
ATOM 680 C C . GLU A 1 84 ? -5.783 4.542 2.540 1.00 97.62 84 GLU A C 1
ATOM 682 O O . GLU A 1 84 ? -5.523 4.218 3.697 1.00 97.62 84 GLU A O 1
ATOM 687 N N . PHE A 1 85 ? -5.240 3.912 1.495 1.00 97.69 85 PHE A N 1
ATOM 688 C CA . PHE A 1 85 ? -4.245 2.856 1.653 1.00 97.69 85 PHE A CA 1
ATOM 689 C C . PHE A 1 85 ? -2.937 3.372 2.279 1.00 97.69 85 PHE A C 1
ATOM 691 O O . PHE A 1 85 ? -2.376 2.724 3.168 1.00 97.69 85 PHE A O 1
ATOM 698 N N . ILE A 1 86 ? -2.452 4.541 1.845 1.00 96.88 86 ILE A N 1
ATOM 699 C CA . ILE A 1 86 ? -1.273 5.190 2.436 1.00 96.88 86 ILE A CA 1
ATOM 700 C C . ILE A 1 86 ? -1.530 5.493 3.916 1.00 96.88 86 ILE A C 1
ATOM 702 O O . ILE A 1 86 ? -0.713 5.126 4.765 1.00 96.88 86 ILE A O 1
ATOM 706 N N . SER A 1 87 ? -2.670 6.106 4.242 1.00 95.25 87 SER A N 1
ATOM 707 C CA . SER A 1 87 ? -3.070 6.384 5.627 1.00 95.25 87 SER A CA 1
ATOM 708 C C . SER A 1 87 ? -3.112 5.100 6.452 1.00 95.25 87 SER A C 1
ATOM 710 O O . SER A 1 87 ? -2.449 5.012 7.480 1.00 95.25 87 SER A O 1
ATOM 712 N N . PHE A 1 88 ? -3.754 4.049 5.939 1.00 94.81 88 PHE A N 1
ATOM 713 C CA . PHE A 1 88 ? -3.807 2.736 6.578 1.00 94.81 88 PHE A CA 1
ATOM 714 C C . PHE A 1 88 ? -2.413 2.178 6.920 1.00 94.81 88 PHE A C 1
ATOM 716 O O . PHE A 1 88 ? -2.177 1.757 8.054 1.00 94.81 88 PHE A O 1
ATOM 723 N N . LEU A 1 89 ? -1.463 2.190 5.977 1.00 94.44 89 LEU A N 1
ATOM 724 C CA . LEU A 1 89 ? -0.111 1.683 6.241 1.00 94.44 89 LEU A CA 1
ATOM 725 C C . LEU A 1 89 ? 0.657 2.556 7.239 1.00 94.44 89 LEU A C 1
ATOM 727 O O . LEU A 1 89 ? 1.361 2.032 8.104 1.00 94.44 89 LEU A O 1
ATOM 731 N N . THR A 1 90 ? 0.552 3.878 7.123 1.00 92.25 90 THR A N 1
ATOM 732 C CA . THR A 1 90 ? 1.277 4.804 8.006 1.00 92.25 90 THR A CA 1
ATOM 733 C C . THR A 1 90 ? 0.744 4.752 9.442 1.00 92.25 90 THR A C 1
ATOM 735 O O . THR A 1 90 ? 1.539 4.655 10.380 1.00 92.25 90 THR A O 1
ATOM 738 N N . GLU A 1 91 ? -0.575 4.690 9.628 1.00 91.25 91 GLU A N 1
ATOM 739 C CA . GLU A 1 91 ? -1.223 4.500 10.932 1.00 91.25 91 GLU A CA 1
ATOM 740 C C . GLU A 1 91 ? -0.880 3.152 11.573 1.00 91.25 91 GLU A C 1
ATOM 742 O O . GLU A 1 91 ? -0.746 3.062 12.787 1.00 91.25 91 GLU A O 1
ATOM 747 N N . ARG A 1 92 ? -0.716 2.081 10.792 1.00 89.44 92 ARG A N 1
ATOM 748 C CA . ARG A 1 92 ? -0.383 0.755 11.342 1.00 89.44 92 ARG A CA 1
ATOM 749 C C . ARG A 1 92 ? 1.095 0.614 11.702 1.00 89.44 92 ARG A C 1
ATOM 751 O O . ARG A 1 92 ? 1.416 0.003 12.717 1.00 89.44 92 ARG A O 1
ATOM 758 N N . TYR A 1 93 ? 1.993 1.150 10.873 1.00 89.75 93 TYR A N 1
ATOM 759 C CA . TYR A 1 93 ? 3.413 0.772 10.899 1.00 89.75 93 TYR A CA 1
ATOM 760 C C . TYR A 1 93 ? 4.392 1.923 11.188 1.00 89.75 93 TYR A C 1
ATOM 762 O O . TYR A 1 93 ? 5.571 1.660 11.415 1.00 89.75 93 TYR A O 1
ATOM 770 N N . ILE A 1 94 ? 3.947 3.185 11.198 1.00 86.75 94 ILE A N 1
ATOM 771 C CA . ILE A 1 94 ? 4.772 4.344 11.608 1.00 86.75 94 ILE A CA 1
ATOM 772 C C . ILE A 1 94 ? 4.250 4.936 12.906 1.00 86.75 94 ILE A C 1
ATOM 774 O O . ILE A 1 94 ? 5.012 5.214 13.830 1.00 86.75 94 ILE A O 1
ATOM 778 N N . SER A 1 95 ? 2.944 5.147 12.958 1.00 74.19 95 SER A N 1
ATOM 779 C CA . SER A 1 95 ? 2.259 5.682 14.119 1.00 74.19 95 SER A CA 1
ATOM 780 C C . SER A 1 95 ? 1.226 4.672 14.573 1.00 74.19 95 SER A C 1
ATOM 782 O O . SER A 1 95 ? 0.056 5.055 14.597 1.00 74.19 95 SER A O 1
ATOM 784 N N . PRO A 1 96 ? 1.628 3.414 14.912 1.00 64.06 96 PRO A N 1
ATOM 785 C CA . PRO A 1 96 ? 0.706 2.489 15.551 1.00 64.06 96 PRO A CA 1
ATOM 786 C C . PRO A 1 96 ? 0.114 3.301 16.676 1.00 64.06 96 PRO A C 1
ATOM 788 O O . PRO A 1 96 ? 0.877 3.795 17.516 1.00 64.06 96 PRO A O 1
ATOM 791 N N . ASN A 1 97 ? -1.194 3.577 16.577 1.00 54.81 97 ASN A N 1
ATOM 792 C CA . ASN A 1 97 ? -1.902 4.385 17.554 1.00 54.81 97 ASN A CA 1
ATOM 793 C C . ASN A 1 97 ? -1.321 4.017 18.909 1.00 54.81 97 ASN A C 1
ATOM 795 O O . ASN A 1 97 ? -1.140 2.823 19.168 1.00 54.81 97 ASN A O 1
ATOM 799 N N . LEU A 1 98 ? -0.938 5.019 19.707 1.00 52.41 98 LEU A N 1
ATOM 800 C CA . LEU A 1 98 ? -0.629 4.836 21.117 1.00 52.41 98 LEU A CA 1
ATOM 801 C C . LEU A 1 98 ? -1.876 4.198 21.735 1.00 52.41 98 LEU A C 1
ATOM 803 O O . LEU A 1 98 ? -2.716 4.888 22.303 1.00 52.41 98 LEU A O 1
ATOM 807 N N . VAL A 1 99 ? -2.051 2.888 21.549 1.00 50.41 99 VAL A N 1
ATOM 808 C CA . VAL A 1 99 ? -3.017 2.073 22.245 1.00 50.41 99 VAL A CA 1
ATOM 809 C C . VAL A 1 99 ? -2.515 2.215 23.650 1.00 50.41 99 VAL A C 1
ATOM 811 O O . VAL A 1 99 ? -1.437 1.736 24.007 1.00 50.41 99 VAL A O 1
ATOM 814 N N . ASN A 1 100 ? -3.225 3.066 24.370 1.00 53.03 100 ASN A N 1
ATOM 815 C CA . ASN A 1 100 ? -2.878 3.468 25.695 1.00 53.03 100 ASN A CA 1
ATOM 816 C C . ASN A 1 100 ? -2.874 2.173 26.503 1.00 53.03 100 ASN A C 1
ATOM 818 O O . ASN A 1 100 ? -3.925 1.627 26.824 1.00 53.03 100 ASN A O 1
ATOM 822 N N . LEU A 1 101 ? -1.681 1.638 26.778 1.00 53.81 101 LEU A N 1
ATOM 823 C CA . LEU A 1 101 ? -1.500 0.404 27.547 1.00 53.81 101 LEU A CA 1
ATOM 824 C C . LEU A 1 101 ? -2.122 0.516 28.954 1.00 53.81 101 LEU A C 1
ATOM 826 O O . LEU A 1 101 ? -2.199 -0.479 29.667 1.00 53.81 101 LEU A O 1
ATOM 830 N N . SER A 1 102 ? -2.599 1.705 29.343 1.00 55.62 102 SER A N 1
ATOM 831 C CA . SER A 1 102 ? -3.408 1.927 30.540 1.00 55.62 102 SER A CA 1
ATOM 832 C C . SER A 1 102 ? -4.793 1.263 30.512 1.00 55.62 102 SER A C 1
ATOM 834 O O . SER A 1 102 ? -5.337 1.030 31.589 1.00 55.62 102 SER A O 1
ATOM 836 N N . ASP A 1 103 ? -5.324 0.846 29.355 1.00 55.69 103 ASP A N 1
ATOM 837 C CA . ASP A 1 103 ? -6.572 0.060 29.303 1.00 55.69 103 ASP A CA 1
ATOM 838 C C . ASP A 1 103 ? -6.380 -1.422 29.688 1.00 55.69 103 ASP A C 1
ATOM 840 O O . ASP A 1 103 ? -7.354 -2.127 29.945 1.00 55.69 103 ASP A O 1
ATOM 844 N N . PHE A 1 104 ? -5.134 -1.904 29.810 1.00 59.62 104 PHE A N 1
ATOM 845 C CA . PHE A 1 104 ? -4.835 -3.260 30.298 1.00 59.62 104 PHE A CA 1
ATOM 846 C C . PHE A 1 104 ? -4.601 -3.337 31.818 1.00 59.62 104 PHE A C 1
ATOM 848 O O . PHE A 1 104 ? -4.352 -4.422 32.341 1.00 59.62 104 PHE A O 1
ATOM 855 N N . THR A 1 105 ? -4.724 -2.227 32.559 1.00 58.41 105 THR A N 1
ATOM 856 C CA . THR A 1 105 ? -4.674 -2.229 34.034 1.00 58.41 105 THR A CA 1
ATOM 857 C C . THR A 1 105 ? -6.047 -1.965 34.656 1.00 58.41 105 THR A C 1
ATOM 859 O O . THR A 1 105 ? -6.292 -0.920 35.253 1.00 58.41 105 THR A O 1
ATOM 862 N N . SER A 1 106 ? -6.963 -2.919 34.511 1.00 53.41 106 SER A N 1
ATOM 863 C CA . SER A 1 106 ? -8.129 -3.157 35.385 1.00 53.41 106 SER A CA 1
ATOM 864 C C . SER A 1 106 ? -8.712 -4.509 34.961 1.00 53.41 106 SER A C 1
ATOM 866 O O . SER A 1 106 ? -9.123 -4.649 33.817 1.00 53.41 106 SER A O 1
ATOM 868 N N . LYS A 1 107 ? -8.721 -5.577 35.758 1.00 48.75 107 LYS A N 1
ATOM 869 C CA . LYS A 1 107 ? -8.875 -5.762 37.206 1.00 48.75 107 LYS A CA 1
ATOM 870 C C . LYS A 1 107 ? -8.060 -6.963 37.678 1.00 48.75 107 LYS A C 1
ATOM 872 O O . LYS A 1 107 ? -7.911 -7.903 36.868 1.00 48.75 107 LYS A O 1
#

pLDDT: mean 81.01, std 19.83, range [41.31, 98.0]

Secondary structure (DSSP, 8-state):
------------------TT----PPB-GGGT--HHHHHHHHHHHHHHTT--HHHHHHHGGGGB-HHHHHHHHHTTTT--SHHHHHHHHHHHHTS-----GGGG---